Protein AF-A0A3G8M321-F1 (afdb_monomer_lite)

Radius of gyration: 12.34 Å; chains: 1; bounding box: 27×38×27 Å

Foldseek 3Di:
DDKAWVVNCCVQVVDVDPVVVVCCVVPVVQDPADPPDPPTGIDDPVSNVVSVVPDPDDDPRPDDDDDDDD

Sequence (70 aa):
MKLLRFVDLVAMGVFTNRMSLKRAIDNQNFPEGFLVTPNARAWREDEVLEWLATRPTGRKAVAVKAGEVA

Structure (mmCIF, N/CA/C/O backbone):
data_AF-A0A3G8M321-F1
#
_entry.id   AF-A0A3G8M321-F1
#
loop_
_atom_site.group_PDB
_atom_site.id
_atom_site.type_symbol
_atom_site.label_atom_id
_atom_site.label_alt_id
_atom_site.label_comp_id
_atom_site.label_asym_id
_atom_site.label_entity_id
_atom_site.label_seq_id
_atom_site.pdbx_PDB_ins_code
_atom_site.Cartn_x
_atom_site.Cartn_y
_atom_site.Cartn_z
_atom_site.occupancy
_atom_site.B_iso_or_equiv
_atom_site.auth_seq_id
_atom_site.auth_comp_id
_atom_site.auth_asym_id
_atom_site.auth_atom_id
_atom_site.pdbx_PDB_model_num
ATOM 1 N N . MET A 1 1 ? 3.978 -15.392 3.583 1.00 62.75 1 MET A N 1
ATOM 2 C CA . MET A 1 1 ? 4.212 -13.952 3.351 1.00 62.75 1 MET A CA 1
ATOM 3 C C . MET A 1 1 ? 3.664 -13.618 1.975 1.00 62.75 1 MET A C 1
ATOM 5 O O . MET A 1 1 ? 4.167 -14.159 0.996 1.00 62.75 1 MET A O 1
ATOM 9 N N . LYS A 1 2 ? 2.572 -12.854 1.901 1.00 86.56 2 LYS A N 1
ATOM 10 C CA . LYS A 1 2 ? 1.860 -12.582 0.648 1.00 86.56 2 LYS A CA 1
ATOM 11 C C . LYS A 1 2 ? 2.067 -11.129 0.240 1.00 86.56 2 LYS A C 1
ATOM 13 O O . LYS A 1 2 ? 2.019 -10.234 1.081 1.00 86.56 2 LYS A O 1
ATOM 18 N N . LEU A 1 3 ? 2.336 -10.923 -1.046 1.00 90.88 3 LEU A N 1
ATOM 19 C CA . LEU A 1 3 ? 2.547 -9.602 -1.624 1.00 90.88 3 LEU A CA 1
ATOM 20 C C . LEU A 1 3 ? 1.313 -9.193 -2.412 1.00 90.88 3 LEU A C 1
ATOM 22 O O . LEU A 1 3 ? 0.846 -9.927 -3.280 1.00 90.88 3 LEU A O 1
ATOM 26 N N . LEU A 1 4 ? 0.809 -8.008 -2.105 1.00 91.44 4 LEU A N 1
ATOM 27 C CA . LEU A 1 4 ? -0.342 -7.407 -2.749 1.00 91.44 4 LEU A CA 1
ATOM 28 C C . LEU A 1 4 ? 0.141 -6.394 -3.772 1.00 91.44 4 LEU A C 1
ATOM 30 O O . LEU A 1 4 ? 0.962 -5.532 -3.468 1.00 91.44 4 LEU A O 1
ATOM 34 N N . ARG A 1 5 ? -0.389 -6.455 -4.986 1.00 92.38 5 ARG A N 1
ATOM 35 C CA . ARG A 1 5 ? -0.268 -5.382 -5.971 1.00 92.38 5 ARG A CA 1
ATOM 36 C C . ARG A 1 5 ? -1.447 -4.433 -5.819 1.00 92.38 5 ARG A C 1
ATOM 38 O O . ARG A 1 5 ? -2.423 -4.701 -5.125 1.00 92.38 5 ARG A O 1
ATOM 45 N N . PHE A 1 6 ? -1.397 -3.318 -6.541 1.00 90.12 6 PHE A N 1
ATOM 46 C CA . PHE A 1 6 ? -2.498 -2.355 -6.527 1.00 90.12 6 PHE A CA 1
ATOM 47 C C . PHE A 1 6 ? -3.840 -2.975 -6.933 1.00 90.12 6 PHE A C 1
ATOM 49 O O . PHE A 1 6 ? -4.862 -2.631 -6.355 1.00 90.12 6 PHE A O 1
ATOM 56 N N . VAL A 1 7 ? -3.833 -3.905 -7.894 1.00 89.06 7 VAL A N 1
ATOM 57 C CA . VAL A 1 7 ? -5.050 -4.624 -8.298 1.00 89.06 7 VAL A CA 1
ATOM 58 C C . VAL A 1 7 ? -5.661 -5.408 -7.134 1.00 89.06 7 VAL A C 1
ATOM 60 O O . VAL A 1 7 ? -6.877 -5.409 -6.984 1.00 89.06 7 VAL A O 1
ATOM 63 N N . ASP A 1 8 ? -4.833 -5.976 -6.256 1.00 91.19 8 ASP A N 1
ATOM 64 C CA . ASP A 1 8 ? -5.293 -6.713 -5.080 1.00 91.19 8 ASP A CA 1
ATOM 65 C C . ASP A 1 8 ? -5.860 -5.755 -4.023 1.00 91.19 8 ASP A C 1
ATOM 67 O O . ASP A 1 8 ? -6.919 -6.011 -3.459 1.00 91.19 8 ASP A O 1
ATOM 71 N N . LEU A 1 9 ? -5.229 -4.591 -3.817 1.00 88.88 9 LEU A N 1
ATOM 72 C CA . LEU A 1 9 ? -5.770 -3.535 -2.946 1.00 88.88 9 LEU A CA 1
ATOM 73 C C . LEU A 1 9 ? -7.148 -3.042 -3.414 1.00 88.88 9 LEU A C 1
ATOM 75 O O . LEU A 1 9 ? -8.006 -2.721 -2.587 1.00 88.88 9 LEU A O 1
ATOM 79 N N . VAL A 1 10 ? -7.360 -2.992 -4.733 1.00 90.31 10 VAL A N 1
ATOM 80 C CA . VAL A 1 10 ? -8.656 -2.648 -5.328 1.00 90.31 10 VAL A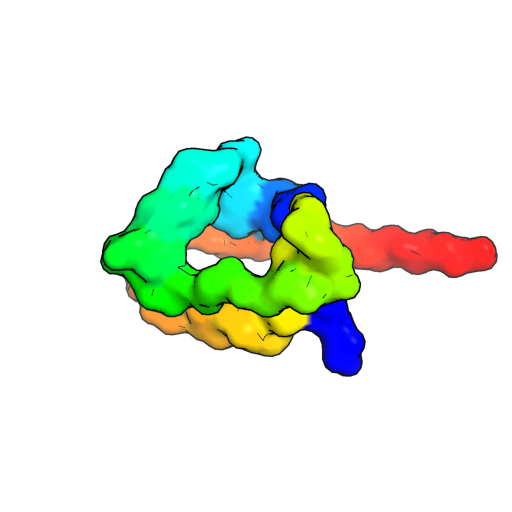 CA 1
ATOM 81 C C . VAL A 1 10 ? -9.669 -3.773 -5.152 1.00 90.31 10 VAL A C 1
ATOM 83 O O . VAL A 1 10 ? -10.792 -3.510 -4.726 1.00 90.31 10 VAL A O 1
ATOM 86 N N . ALA A 1 11 ? -9.272 -5.021 -5.402 1.00 88.19 11 ALA A N 1
ATOM 87 C CA . ALA A 1 11 ? -10.131 -6.188 -5.217 1.00 88.19 11 ALA A CA 1
ATOM 88 C C . ALA A 1 11 ? -10.601 -6.352 -3.759 1.00 88.19 11 ALA A C 1
ATOM 90 O O . ALA A 1 11 ? -11.741 -6.733 -3.513 1.00 88.19 11 ALA A O 1
ATOM 91 N N . MET A 1 12 ? -9.754 -5.998 -2.790 1.00 84.06 12 MET A N 1
ATOM 92 C CA . MET A 1 12 ? -10.091 -6.000 -1.361 1.00 84.06 12 MET A CA 1
ATOM 93 C C . MET A 1 12 ? -10.948 -4.801 -0.922 1.00 84.06 12 MET A C 1
ATOM 95 O O . MET A 1 12 ? -11.336 -4.707 0.243 1.00 84.06 12 MET A O 1
ATOM 99 N N . GLY A 1 13 ? -11.220 -3.850 -1.820 1.00 86.75 13 GLY A N 1
ATOM 100 C CA . GLY A 1 13 ? -11.985 -2.643 -1.510 1.00 86.75 13 GLY A CA 1
ATOM 101 C C . GLY A 1 13 ? -11.251 -1.652 -0.601 1.00 86.75 13 GLY A C 1
ATOM 102 O O . GLY A 1 13 ? -11.886 -0.757 -0.044 1.00 86.75 13 GLY A O 1
ATOM 103 N N . VAL A 1 14 ? -9.928 -1.791 -0.451 1.00 86.44 14 VAL A N 1
ATOM 104 C CA . VAL A 1 14 ? -9.096 -0.870 0.342 1.00 86.44 14 VAL A CA 1
ATOM 105 C C . VAL A 1 14 ? -8.970 0.470 -0.380 1.00 86.44 14 VAL A C 1
ATOM 107 O O . VAL A 1 14 ? -9.122 1.529 0.230 1.00 86.44 14 VAL A O 1
ATOM 110 N N . PHE A 1 15 ? -8.758 0.425 -1.698 1.00 87.50 15 PHE A N 1
ATOM 111 C CA . PHE A 1 15 ? -8.708 1.602 -2.562 1.00 87.50 15 PHE A CA 1
ATOM 112 C C . PHE A 1 15 ? -9.504 1.384 -3.840 1.00 87.50 15 PHE A C 1
ATOM 114 O O . PHE A 1 15 ? -9.665 0.267 -4.301 1.00 87.50 15 PHE A O 1
ATOM 121 N N . THR A 1 16 ? -9.971 2.462 -4.457 1.00 86.25 16 THR A N 1
ATOM 122 C CA . THR A 1 16 ? -10.666 2.401 -5.754 1.00 86.25 16 THR A CA 1
ATOM 123 C C . THR A 1 16 ? -9.836 3.000 -6.882 1.00 86.25 16 THR A C 1
ATOM 125 O O . THR A 1 16 ? -10.013 2.648 -8.043 1.00 86.25 16 THR A O 1
ATOM 128 N N . ASN A 1 17 ? -8.913 3.908 -6.560 1.00 88.69 17 ASN A N 1
ATOM 129 C CA . ASN A 1 17 ? -8.084 4.596 -7.536 1.00 88.69 17 ASN A CA 1
ATOM 130 C C . ASN A 1 17 ? -6.701 4.949 -6.958 1.00 88.69 17 ASN A C 1
ATOM 132 O O . ASN A 1 17 ? -6.468 4.923 -5.746 1.00 88.69 17 ASN A O 1
ATOM 136 N N . ARG A 1 18 ? -5.768 5.289 -7.856 1.00 88.00 18 ARG A N 1
ATOM 137 C CA . ARG A 1 18 ? -4.377 5.626 -7.512 1.00 88.00 18 ARG A CA 1
ATOM 138 C C . ARG A 1 18 ? -4.261 6.902 -6.677 1.00 88.00 18 ARG A C 1
ATOM 140 O O . ARG A 1 18 ? -3.355 7.004 -5.857 1.00 88.00 18 ARG A O 1
ATOM 147 N N . MET A 1 19 ? -5.180 7.849 -6.853 1.00 90.75 19 MET A N 1
ATOM 148 C CA . MET A 1 19 ? -5.177 9.108 -6.106 1.00 90.75 19 MET A CA 1
ATOM 149 C C . MET A 1 19 ? -5.523 8.889 -4.630 1.00 90.75 19 MET A C 1
ATOM 151 O O . MET A 1 19 ? -4.894 9.489 -3.763 1.00 90.75 19 MET A O 1
ATOM 155 N N . SER A 1 20 ? -6.473 8.002 -4.328 1.00 89.69 20 SER A N 1
ATOM 156 C CA . SER A 1 20 ? -6.828 7.598 -2.966 1.00 89.69 20 SER A CA 1
ATOM 157 C C . SER A 1 20 ? -5.672 6.878 -2.281 1.00 89.69 20 SER A C 1
ATOM 159 O O . SER A 1 20 ? -5.388 7.183 -1.127 1.00 89.69 20 SER A O 1
ATOM 161 N N . LEU A 1 21 ? -4.968 5.997 -3.002 1.00 90.38 21 LEU A N 1
ATOM 162 C CA . LEU A 1 21 ? -3.744 5.367 -2.505 1.00 90.38 21 LEU A CA 1
ATOM 163 C C . LEU A 1 21 ? -2.679 6.421 -2.179 1.00 90.38 21 LEU A C 1
ATOM 165 O O . LEU A 1 21 ? -2.159 6.439 -1.070 1.00 90.38 21 LEU A O 1
ATOM 169 N N . LYS A 1 22 ? -2.396 7.338 -3.113 1.00 90.25 22 LYS A N 1
ATOM 170 C CA . LYS A 1 22 ? -1.416 8.408 -2.892 1.00 90.25 22 LYS A CA 1
ATOM 171 C C . LYS A 1 22 ? -1.779 9.266 -1.679 1.00 90.25 22 LYS A C 1
ATOM 173 O O . LYS A 1 22 ? -0.938 9.501 -0.827 1.00 90.25 22 LYS A O 1
ATOM 178 N N . ARG A 1 23 ? -3.045 9.670 -1.544 1.00 89.50 23 ARG A N 1
ATOM 179 C CA . ARG A 1 23 ? -3.514 10.431 -0.376 1.00 89.50 23 ARG A CA 1
ATOM 180 C C . ARG A 1 23 ? -3.386 9.654 0.930 1.00 89.50 23 ARG A C 1
ATOM 182 O O . ARG A 1 23 ? -3.153 10.282 1.958 1.00 89.50 23 ARG A O 1
ATOM 189 N N . ALA A 1 24 ? -3.585 8.339 0.911 1.00 88.62 24 ALA A N 1
ATOM 190 C CA . ALA A 1 24 ? -3.434 7.507 2.098 1.00 88.62 24 ALA A CA 1
ATOM 191 C C . ALA A 1 24 ? -1.964 7.376 2.513 1.00 88.62 24 ALA A C 1
ATOM 193 O O . ALA A 1 24 ? -1.670 7.434 3.702 1.00 88.62 24 ALA A O 1
ATOM 194 N N . ILE A 1 25 ? -1.054 7.280 1.543 1.00 90.62 25 ILE A N 1
ATOM 195 C CA . ILE A 1 25 ? 0.389 7.333 1.792 1.00 90.62 25 ILE A CA 1
ATOM 196 C C . ILE A 1 25 ? 0.758 8.698 2.384 1.00 90.62 25 ILE A C 1
ATOM 198 O O . ILE A 1 25 ? 1.303 8.766 3.478 1.00 90.62 25 ILE A O 1
ATOM 202 N N . ASP A 1 26 ? 0.355 9.782 1.715 1.00 90.69 26 ASP A N 1
ATOM 203 C CA . ASP A 1 26 ? 0.763 11.142 2.077 1.00 90.69 26 ASP A CA 1
ATOM 204 C C . ASP A 1 26 ? 0.150 11.629 3.412 1.00 90.69 26 ASP A C 1
ATOM 206 O O . ASP A 1 26 ? 0.782 12.395 4.129 1.00 90.69 26 ASP A O 1
ATOM 210 N N . ASN A 1 27 ? -1.088 11.230 3.750 1.00 89.00 27 ASN A N 1
ATOM 211 C CA . ASN A 1 27 ? -1.843 11.826 4.872 1.00 89.00 27 ASN A CA 1
ATOM 212 C C . ASN A 1 27 ? -2.297 10.832 5.945 1.00 89.00 27 ASN A C 1
ATOM 214 O O . ASN A 1 27 ? -2.830 11.250 6.970 1.00 89.00 27 ASN A O 1
ATOM 218 N N . GLN A 1 28 ? -2.205 9.526 5.694 1.00 86.62 28 GLN A N 1
ATOM 219 C CA . GLN A 1 28 ? -2.800 8.507 6.568 1.00 86.62 28 GLN A CA 1
ATOM 220 C C . GLN A 1 28 ? -1.797 7.430 6.971 1.00 86.62 28 GLN A C 1
ATOM 222 O O . GLN A 1 28 ? -2.215 6.398 7.489 1.00 86.62 28 GLN A O 1
ATOM 227 N N . ASN A 1 29 ? -0.500 7.656 6.738 1.00 88.12 29 ASN A N 1
ATOM 228 C CA . ASN A 1 29 ? 0.574 6.711 7.045 1.00 88.12 29 ASN A CA 1
ATOM 229 C C . ASN A 1 29 ? 0.345 5.317 6.435 1.00 88.12 29 ASN A C 1
ATOM 231 O O . ASN A 1 29 ? 0.711 4.305 7.030 1.00 88.12 29 ASN A O 1
ATOM 235 N N . PHE A 1 30 ? -0.299 5.242 5.263 1.00 90.38 30 PHE A N 1
ATOM 236 C CA . PHE A 1 30 ? -0.370 3.982 4.525 1.00 90.38 30 PHE A CA 1
ATOM 237 C C . PHE A 1 30 ? 1.035 3.607 4.026 1.00 90.38 30 PHE A C 1
ATOM 239 O O . PHE A 1 30 ? 1.750 4.496 3.557 1.00 90.38 30 PHE A O 1
ATOM 246 N N . PRO A 1 31 ? 1.437 2.324 4.066 1.00 90.19 31 PRO A N 1
ATOM 247 C CA 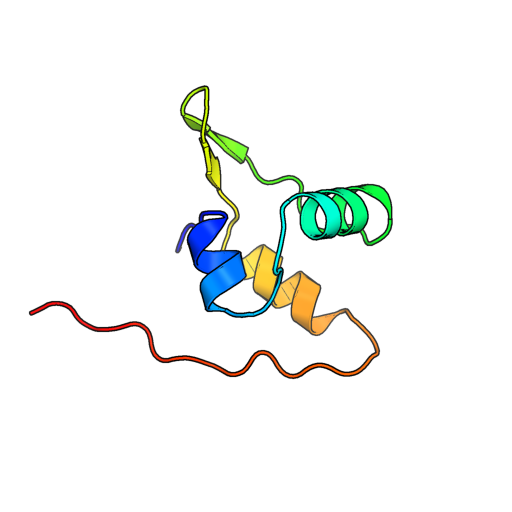. PRO A 1 31 ? 2.748 1.903 3.582 1.00 90.19 31 PRO A CA 1
ATOM 248 C C . PRO A 1 31 ? 2.982 2.321 2.122 1.00 90.19 31 PRO A C 1
ATOM 250 O O . PRO A 1 31 ? 2.145 2.099 1.246 1.00 90.19 31 PRO A O 1
ATOM 253 N N . GLU A 1 32 ? 4.154 2.883 1.821 1.00 89.44 32 GLU A N 1
ATOM 254 C CA . GLU A 1 32 ? 4.513 3.324 0.459 1.00 89.44 32 GLU A CA 1
ATOM 255 C C . GLU A 1 32 ? 4.616 2.171 -0.554 1.00 89.44 32 GLU A C 1
ATOM 257 O O . GLU A 1 32 ? 4.537 2.373 -1.775 1.00 89.44 32 GLU A O 1
ATOM 262 N N . GLY A 1 33 ? 4.793 0.954 -0.035 1.00 89.25 33 GLY A N 1
ATOM 263 C CA . GLY A 1 33 ? 5.108 -0.234 -0.812 1.00 89.25 33 GLY A CA 1
ATOM 264 C C . GLY A 1 33 ? 6.529 -0.189 -1.366 1.00 89.25 33 GLY A C 1
ATOM 265 O O . GLY A 1 33 ? 7.202 0.841 -1.368 1.00 89.25 33 GLY A O 1
ATOM 266 N N . PHE A 1 34 ? 6.988 -1.322 -1.875 1.00 90.75 34 PHE A N 1
ATOM 267 C CA . PHE A 1 34 ? 8.323 -1.471 -2.443 1.00 90.75 34 PHE A CA 1
ATOM 268 C C . PHE A 1 34 ? 8.244 -1.853 -3.918 1.00 90.75 34 PHE A C 1
ATOM 270 O O . PHE A 1 34 ? 7.271 -2.453 -4.384 1.00 90.75 34 PHE A O 1
ATOM 277 N N . LEU A 1 35 ? 9.270 -1.465 -4.673 1.00 91.12 35 LEU A N 1
ATOM 278 C CA . LEU A 1 35 ? 9.383 -1.799 -6.087 1.00 91.12 35 LEU A CA 1
ATOM 279 C C . LEU A 1 35 ? 9.775 -3.272 -6.222 1.00 91.12 35 LEU A C 1
ATOM 281 O O . LEU A 1 35 ? 10.863 -3.668 -5.817 1.00 91.12 35 LEU A O 1
ATOM 285 N N . VAL A 1 36 ? 8.882 -4.076 -6.797 1.00 88.38 36 VAL A N 1
ATOM 286 C CA . VAL A 1 36 ? 9.171 -5.471 -7.181 1.00 88.38 36 VAL A CA 1
ATOM 287 C C . VAL A 1 36 ? 9.763 -5.515 -8.586 1.00 88.38 36 VAL A C 1
ATOM 289 O O . VAL A 1 36 ? 10.584 -6.365 -8.907 1.00 88.38 36 VAL A O 1
ATOM 292 N N . THR A 1 37 ? 9.350 -4.571 -9.430 1.00 83.94 37 THR A N 1
ATOM 293 C CA . THR A 1 37 ? 9.919 -4.329 -10.758 1.00 83.94 37 THR A CA 1
ATOM 294 C C . THR A 1 37 ? 10.033 -2.817 -10.968 1.00 83.94 37 THR A C 1
ATOM 296 O O . THR A 1 37 ? 9.390 -2.066 -10.225 1.00 83.94 37 THR A O 1
ATOM 299 N N . PRO A 1 38 ? 10.768 -2.339 -11.990 1.00 83.88 38 PRO A N 1
ATOM 300 C CA . PRO A 1 38 ? 10.927 -0.905 -12.245 1.00 83.88 38 PRO A CA 1
ATOM 301 C C . PRO A 1 38 ? 9.604 -0.127 -12.341 1.00 83.88 38 PRO A C 1
ATOM 303 O O . PRO A 1 38 ? 9.561 1.047 -11.991 1.00 83.88 38 PRO A O 1
ATOM 306 N N . ASN A 1 39 ? 8.51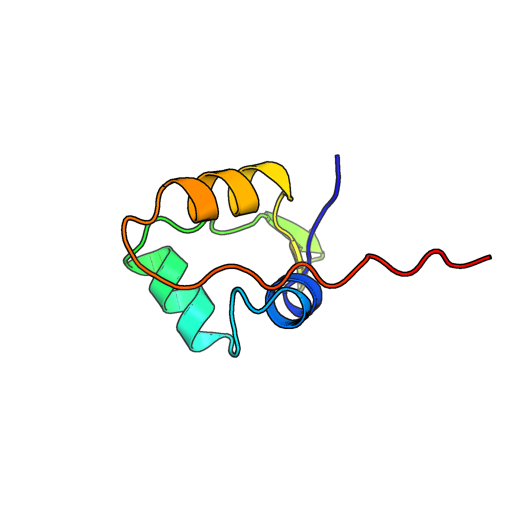4 -0.793 -12.749 1.00 84.44 39 ASN A N 1
ATOM 307 C CA . ASN A 1 39 ? 7.194 -0.184 -12.939 1.00 84.44 39 ASN A CA 1
ATOM 308 C C . ASN A 1 39 ? 6.096 -0.751 -12.021 1.00 84.44 39 ASN A C 1
ATOM 310 O O . ASN A 1 39 ? 4.930 -0.374 -12.159 1.00 84.44 39 ASN A O 1
ATOM 314 N N . ALA A 1 40 ? 6.420 -1.660 -11.095 1.00 84.62 40 ALA A N 1
ATOM 315 C CA . ALA A 1 40 ? 5.421 -2.280 -10.226 1.00 84.62 40 ALA A CA 1
ATOM 316 C C . ALA A 1 40 ? 5.799 -2.174 -8.751 1.00 84.62 40 ALA A C 1
ATOM 318 O O . ALA A 1 40 ? 6.849 -2.655 -8.324 1.00 84.62 40 ALA A O 1
ATOM 319 N N . ARG A 1 41 ? 4.874 -1.604 -7.974 1.00 91.44 41 ARG A N 1
ATOM 320 C CA . ARG A 1 41 ? 4.914 -1.604 -6.512 1.00 91.44 41 ARG A CA 1
ATOM 321 C C . ARG A 1 41 ? 4.063 -2.730 -5.944 1.00 91.44 41 ARG A C 1
ATOM 323 O O . ARG A 1 41 ? 2.975 -3.003 -6.466 1.00 91.44 41 ARG A O 1
ATOM 330 N N . ALA A 1 42 ? 4.559 -3.329 -4.871 1.00 93.31 42 ALA A N 1
ATOM 331 C CA . ALA A 1 42 ? 3.815 -4.254 -4.040 1.00 93.31 42 ALA A CA 1
ATOM 332 C C . ALA A 1 42 ? 3.869 -3.841 -2.567 1.00 93.31 42 ALA A C 1
ATOM 334 O O . ALA A 1 42 ? 4.741 -3.085 -2.139 1.00 93.31 42 ALA A O 1
ATOM 335 N N . TRP A 1 43 ? 2.915 -4.362 -1.812 1.00 93.69 43 TRP A N 1
ATOM 336 C CA . TRP A 1 43 ? 2.747 -4.155 -0.383 1.00 93.69 43 TRP A CA 1
ATOM 337 C C . TRP A 1 43 ? 2.721 -5.503 0.312 1.00 93.69 43 TRP A C 1
ATOM 339 O O . TRP A 1 43 ? 2.250 -6.489 -0.259 1.00 93.69 43 TRP A O 1
ATOM 349 N N . ARG A 1 44 ? 3.213 -5.555 1.545 1.00 93.00 44 ARG A N 1
ATOM 350 C CA . ARG A 1 44 ? 3.047 -6.745 2.370 1.00 93.00 44 ARG A CA 1
ATOM 351 C C . ARG A 1 44 ? 1.615 -6.811 2.884 1.00 93.00 44 ARG A C 1
ATOM 353 O O . ARG A 1 44 ? 1.051 -5.795 3.282 1.00 93.00 44 ARG A O 1
ATOM 360 N N . GLU A 1 45 ? 1.015 -7.994 2.822 1.00 91.25 45 GLU A N 1
ATOM 361 C CA . GLU A 1 45 ? -0.362 -8.199 3.281 1.00 91.25 45 GLU A CA 1
ATOM 362 C C . GLU A 1 45 ? -0.522 -7.868 4.771 1.00 91.25 45 GLU A C 1
ATOM 364 O O . GLU A 1 45 ? -1.486 -7.206 5.138 1.00 91.25 45 GLU A O 1
ATOM 369 N N . ASP A 1 46 ? 0.455 -8.233 5.601 1.00 90.56 46 ASP A N 1
ATOM 370 C CA . ASP A 1 46 ? 0.513 -7.924 7.032 1.00 90.56 46 ASP A CA 1
ATOM 371 C C . ASP A 1 46 ? 0.476 -6.416 7.312 1.00 90.56 46 ASP A C 1
ATOM 373 O O . ASP A 1 46 ? -0.424 -5.967 8.014 1.00 90.56 46 ASP A O 1
ATOM 377 N N . GLU A 1 47 ? 1.342 -5.610 6.690 1.00 90.88 47 GLU A N 1
ATOM 378 C CA . GLU A 1 47 ? 1.346 -4.148 6.891 1.00 90.88 47 GLU A CA 1
ATOM 379 C C . GLU A 1 47 ? 0.027 -3.486 6.475 1.00 90.88 47 GLU A C 1
ATOM 381 O O . GLU A 1 47 ? -0.444 -2.539 7.108 1.00 90.88 47 GLU A O 1
ATOM 386 N N . VAL A 1 48 ? -0.590 -3.977 5.396 1.00 89.81 48 VAL A N 1
ATOM 387 C CA . VAL A 1 48 ? -1.884 -3.461 4.934 1.00 89.81 48 VAL A CA 1
ATOM 388 C C . VAL A 1 48 ? -2.981 -3.805 5.937 1.00 89.81 48 VAL A C 1
ATOM 390 O O . VAL A 1 48 ? -3.820 -2.954 6.234 1.00 89.81 48 VAL A O 1
ATOM 393 N N . LEU A 1 49 ? -2.982 -5.026 6.473 1.00 88.44 49 LEU A N 1
ATOM 394 C CA . LEU A 1 49 ? -3.943 -5.461 7.486 1.00 88.44 49 LEU A CA 1
ATOM 395 C C . LEU A 1 49 ? -3.752 -4.721 8.814 1.00 88.44 49 LEU A C 1
ATOM 397 O O . LEU A 1 49 ? -4.740 -4.294 9.409 1.00 88.44 49 LEU A O 1
ATOM 401 N N . GLU A 1 50 ? -2.511 -4.511 9.249 1.00 89.56 50 GLU A N 1
ATOM 402 C CA . GLU A 1 50 ? -2.185 -3.707 10.431 1.00 89.56 50 GLU A CA 1
ATOM 403 C C . GLU A 1 50 ? -2.669 -2.265 10.264 1.00 89.56 50 GLU A C 1
ATOM 405 O O . GLU A 1 50 ? -3.371 -1.728 11.125 1.00 89.56 50 GLU A O 1
ATOM 410 N N . TRP A 1 51 ? -2.401 -1.649 9.111 1.00 88.25 51 TRP A N 1
ATOM 411 C CA . TRP A 1 51 ? -2.914 -0.316 8.816 1.00 88.25 51 TRP A CA 1
ATOM 412 C C . TRP A 1 51 ? -4.450 -0.275 8.812 1.00 88.25 51 TRP A C 1
ATOM 414 O O . TRP A 1 51 ? -5.053 0.641 9.370 1.00 88.25 51 TRP A O 1
ATOM 424 N N . LEU A 1 52 ? -5.113 -1.285 8.243 1.00 85.44 52 LEU A N 1
ATOM 425 C CA . LEU A 1 52 ? -6.574 -1.385 8.278 1.00 85.44 52 LEU A CA 1
ATOM 426 C C . LEU A 1 52 ? -7.117 -1.521 9.707 1.00 85.44 52 LEU A C 1
ATOM 428 O O . LEU A 1 52 ? -8.160 -0.940 10.006 1.00 85.44 52 LEU A O 1
ATOM 432 N N . ALA A 1 53 ? -6.417 -2.243 10.583 1.00 86.12 53 ALA A N 1
ATOM 433 C CA . ALA A 1 53 ? -6.797 -2.423 11.982 1.00 86.12 53 ALA A CA 1
ATOM 434 C C . ALA A 1 53 ? -6.639 -1.141 12.820 1.00 86.12 53 ALA A C 1
ATOM 436 O O . ALA A 1 53 ? -7.387 -0.939 13.774 1.00 86.12 53 ALA A O 1
ATOM 437 N N . THR A 1 54 ? -5.703 -0.257 12.459 1.00 81.19 54 THR A N 1
ATOM 438 C CA . THR A 1 54 ? -5.442 0.998 13.193 1.00 81.19 54 THR A CA 1
ATOM 439 C C . THR A 1 54 ? -6.408 2.141 12.862 1.00 81.19 54 THR A C 1
ATOM 441 O O . THR A 1 54 ? -6.473 3.118 13.610 1.00 81.19 54 THR A O 1
ATOM 444 N N . ARG A 1 55 ? -7.189 2.063 11.773 1.00 74.62 55 ARG A N 1
ATOM 445 C CA . ARG A 1 55 ? -8.104 3.150 11.374 1.00 74.62 55 ARG A CA 1
ATOM 446 C C . ARG A 1 55 ? -9.340 3.215 12.292 1.00 74.62 55 ARG A C 1
ATOM 448 O O . ARG A 1 55 ? -10.139 2.280 12.274 1.00 74.62 55 ARG A O 1
ATOM 455 N N . PRO A 1 56 ? -9.600 4.335 13.008 1.00 62.72 56 PRO A N 1
ATOM 456 C CA . PRO A 1 56 ? -10.692 4.418 13.988 1.00 62.72 56 PRO A CA 1
ATOM 457 C C . PRO A 1 56 ? -12.118 4.521 13.415 1.00 62.72 56 PRO A C 1
ATOM 459 O O . PRO A 1 56 ? -13.052 4.752 14.176 1.00 62.72 56 PRO A O 1
ATOM 462 N N . THR A 1 57 ? -12.349 4.406 12.103 1.00 56.56 57 THR A N 1
ATOM 463 C CA . THR A 1 57 ? -13.698 4.589 11.528 1.00 56.56 57 THR A CA 1
ATOM 464 C C . THR A 1 57 ? -13.922 3.808 10.225 1.00 56.56 57 THR A C 1
ATOM 466 O O . THR A 1 57 ? -13.443 4.165 9.154 1.00 56.56 57 THR A O 1
ATOM 469 N N . GLY A 1 58 ? -14.749 2.761 10.310 1.00 53.56 58 GLY A N 1
ATOM 470 C CA . GLY A 1 58 ? -15.980 2.699 9.517 1.00 53.56 58 GLY A CA 1
ATOM 471 C C . GLY A 1 58 ? -15.927 2.336 8.030 1.00 53.56 58 GLY A C 1
ATOM 472 O O . GLY A 1 58 ? -16.725 2.874 7.269 1.00 53.56 58 GLY A O 1
ATOM 473 N N . ARG A 1 59 ? -15.108 1.377 7.589 1.00 49.69 59 ARG A N 1
ATOM 474 C CA . ARG A 1 59 ? -15.525 0.517 6.462 1.00 49.69 59 ARG A CA 1
ATOM 475 C C . ARG A 1 59 ? -14.880 -0.857 6.590 1.00 49.69 59 ARG A C 1
ATOM 477 O O . ARG A 1 59 ? -13.689 -1.008 6.345 1.00 49.69 59 ARG A O 1
ATOM 484 N N . LYS A 1 60 ? -15.678 -1.851 7.003 1.00 47.41 60 LYS A N 1
ATOM 485 C CA . LYS A 1 60 ? -15.292 -3.268 6.971 1.00 47.41 60 LYS A CA 1
ATOM 486 C C . LYS A 1 60 ? -14.810 -3.594 5.558 1.00 47.41 60 LYS A C 1
ATOM 488 O O . LYS A 1 60 ? -15.592 -3.467 4.614 1.00 47.41 60 LYS A O 1
ATOM 493 N N . ALA A 1 61 ? -13.554 -4.015 5.426 1.00 51.66 61 ALA A N 1
ATOM 494 C CA . ALA A 1 61 ? -13.111 -4.723 4.238 1.00 51.66 61 ALA A CA 1
ATOM 495 C C . ALA A 1 61 ? -14.035 -5.937 4.085 1.00 51.66 61 ALA A C 1
ATOM 497 O O . ALA A 1 61 ? -14.114 -6.791 4.972 1.00 51.66 61 ALA A O 1
ATOM 498 N N . VAL A 1 62 ? 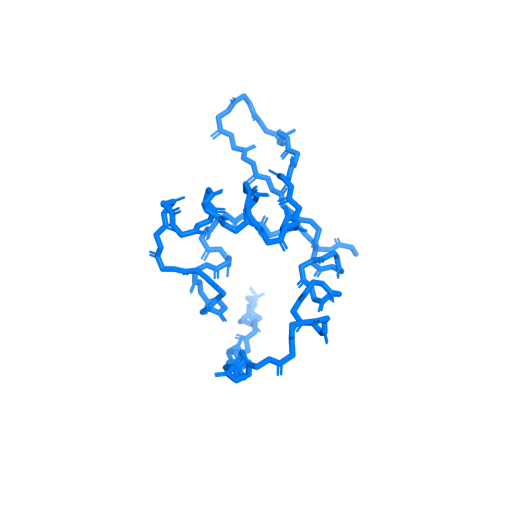-14.822 -5.959 3.012 1.00 47.72 62 VAL A N 1
ATOM 499 C CA . VAL A 1 62 ? -15.617 -7.133 2.668 1.00 47.72 62 VAL A CA 1
ATOM 500 C C . VAL A 1 62 ? -14.600 -8.168 2.219 1.00 47.72 62 VAL A C 1
ATOM 502 O O . VAL A 1 62 ? -14.013 -8.039 1.150 1.00 47.72 62 VAL A O 1
ATOM 505 N N . ALA A 1 63 ? -14.329 -9.139 3.087 1.00 51.06 63 ALA A N 1
ATOM 506 C CA . ALA A 1 63 ? -13.466 -10.266 2.788 1.00 51.06 63 ALA A 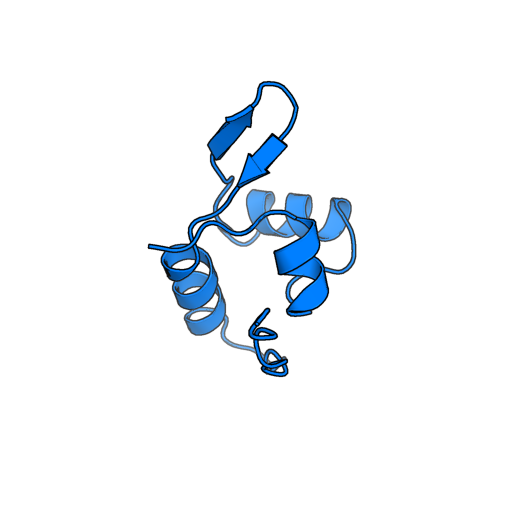CA 1
ATOM 507 C C . ALA A 1 63 ? -14.030 -11.014 1.571 1.00 51.06 63 ALA A C 1
ATOM 509 O O . ALA A 1 63 ? -14.987 -11.779 1.691 1.00 51.06 63 ALA A O 1
ATOM 510 N N . VAL A 1 64 ? -13.462 -10.774 0.389 1.00 44.34 64 VAL A N 1
ATOM 511 C CA . VAL A 1 64 ? -13.733 -11.582 -0.800 1.00 44.34 64 VAL A CA 1
ATOM 512 C C . VAL A 1 64 ? -12.679 -12.683 -0.833 1.00 44.34 64 VAL A C 1
ATOM 514 O O . VAL A 1 64 ? -11.481 -12.411 -0.901 1.00 44.34 64 VAL A O 1
ATOM 517 N N . LYS A 1 65 ? -13.151 -13.928 -0.697 1.00 38.69 65 LYS A N 1
ATOM 518 C CA . LYS A 1 65 ? -12.359 -15.163 -0.689 1.00 38.69 65 LYS A CA 1
ATOM 519 C C . LYS A 1 65 ? -11.349 -15.172 -1.838 1.00 38.69 65 LYS A C 1
ATOM 521 O O . LYS A 1 65 ? -11.728 -15.024 -2.997 1.00 38.69 65 LYS A O 1
ATOM 526 N N . ALA A 1 66 ? -10.082 -15.394 -1.491 1.00 39.88 66 AL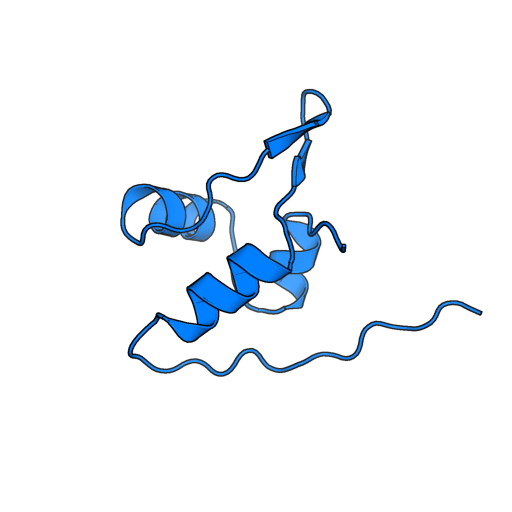A A N 1
ATOM 527 C CA . ALA A 1 66 ? -9.042 -15.749 -2.441 1.00 39.88 66 ALA A CA 1
ATOM 528 C C . ALA A 1 66 ? -9.465 -17.038 -3.157 1.00 39.88 66 ALA A C 1
ATOM 530 O O . ALA A 1 66 ? -9.633 -18.077 -2.521 1.00 39.88 66 ALA A O 1
ATOM 531 N N . GLY A 1 67 ? -9.703 -16.924 -4.462 1.00 35.69 67 GLY A N 1
ATOM 532 C CA . GLY A 1 67 ? -9.945 -18.055 -5.340 1.00 35.69 67 GLY A CA 1
ATOM 533 C C . GLY A 1 67 ? -8.696 -18.922 -5.411 1.00 35.69 67 GLY A C 1
ATOM 534 O O . GLY A 1 67 ? -7.666 -18.507 -5.935 1.00 35.69 67 GLY A O 1
ATOM 535 N N . GLU A 1 68 ? -8.832 -20.107 -4.836 1.00 37.31 68 GLU A N 1
ATOM 536 C CA . GLU A 1 68 ? -8.101 -21.322 -5.153 1.00 37.31 68 GLU A CA 1
ATOM 537 C C . GLU A 1 68 ? -8.134 -21.554 -6.672 1.00 37.31 68 GLU A C 1
ATOM 539 O O . GLU A 1 68 ? -9.207 -21.570 -7.278 1.00 37.31 68 GLU A O 1
ATOM 544 N N . VAL A 1 69 ? -6.960 -21.670 -7.295 1.00 41.00 69 VAL A N 1
ATOM 545 C CA . VAL A 1 69 ? -6.827 -22.184 -8.662 1.00 41.00 69 VAL A CA 1
ATOM 546 C C . VAL A 1 69 ? -6.264 -23.595 -8.568 1.00 41.00 69 VAL A C 1
ATOM 548 O O . VAL A 1 69 ? -5.202 -23.805 -7.981 1.00 41.00 69 VAL A O 1
ATOM 551 N N . ALA A 1 70 ? -7.085 -24.515 -9.071 1.00 37.41 70 ALA A N 1
ATOM 552 C CA . ALA A 1 70 ? -6.892 -25.954 -9.175 1.00 37.41 70 ALA A CA 1
ATOM 553 C C . ALA A 1 70 ? -5.741 -26.351 -10.109 1.00 37.41 70 ALA A C 1
ATOM 555 O O . ALA A 1 70 ? -5.379 -25.532 -10.988 1.00 37.41 70 ALA A O 1
#

pLDDT: mean 79.18, std 18.02, range [35.69, 93.69]

Secondary structure (DSSP, 8-state):
--EEEHHHHHHTTS-SSHHHHHHHHHHH-----EEEETTEEEEEHHHHHHHHHH--S-------------

Organism: NCBI:txid173366